Protein AF-A0A3M2GU20-F1 (afdb_monomer_lite)

Sequence (140 aa):
MQHLVTHDRDGSTVYERFDDLDAAVAHIERLRNVDGVTDVSLYRLEPVPFEVRPWYRVEIAGSSSQAPTGAPVASAQVVPPPPPPPPSSDLFAPVTDAVEAPPLVSGERAAEPAGAMVPGVDAGAGETPGGGPRRGLFGR

Radius of gyration: 39.18 Å; chains: 1; bounding box: 88×60×104 Å

Foldseek 3Di:
DKKWKWFDDPNDIDIDMDPDPVVVVVVVCCCCVPVVTDDMDMDDDDDDDDDDDDDDDDDDPPDDDPDPPDDDDDDDDDDDDDDDDDDDPDDDDDDPPPPPDDDDPDDDDDDDDDDDDDDDDDDDDDDDDDDDDDDDDDDD

Secondary structure (DSSP, 8-state):
-EEEEEEEETTEEEEEEESSHHHHHHHHHHHHHTS----EEEEEE---------------TT------PPPP------PPPPPPPPPP------------PPP-------------------------------------

Structure (mmCIF, N/CA/C/O backbone):
data_AF-A0A3M2GU20-F1
#
_entry.id   AF-A0A3M2GU20-F1
#
loop_
_atom_site.group_PDB
_atom_site.id
_atom_site.type_symbol
_atom_site.label_atom_id
_atom_site.label_alt_id
_atom_site.label_comp_id
_atom_site.label_asym_id
_atom_site.label_entity_id
_atom_site.label_seq_id
_atom_site.pdbx_PDB_ins_code
_atom_site.Cartn_x
_atom_site.Cartn_y
_atom_site.Cartn_z
_atom_site.occupancy
_atom_site.B_iso_or_equiv
_atom_site.auth_seq_id
_atom_site.auth_comp_id
_atom_site.auth_asym_id
_atom_site.auth_atom_id
_atom_site.pdbx_PDB_model_num
ATOM 1 N N . MET A 1 1 ? -9.717 -7.910 -7.831 1.00 83.12 1 MET A N 1
ATOM 2 C CA . MET A 1 1 ? -8.649 -8.235 -6.855 1.00 83.12 1 MET A CA 1
ATOM 3 C C . MET A 1 1 ? -7.721 -7.040 -6.854 1.00 83.12 1 MET A C 1
ATOM 5 O O . MET A 1 1 ? -7.399 -6.616 -7.945 1.00 83.12 1 MET A O 1
ATOM 9 N N . GLN A 1 2 ? -7.349 -6.4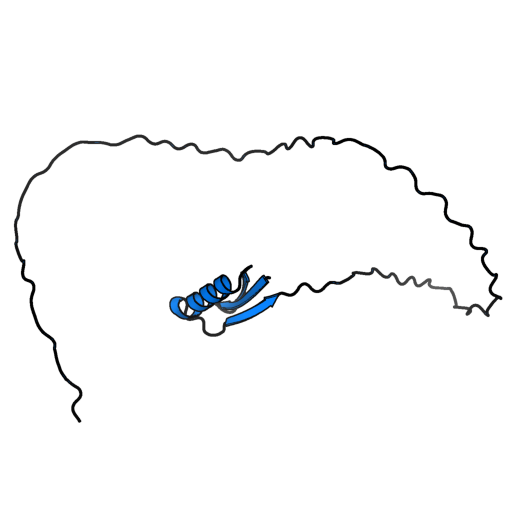54 -5.714 1.00 95.25 2 GLN A N 1
ATOM 10 C CA . GLN A 1 2 ? -6.544 -5.222 -5.728 1.00 95.25 2 GLN A CA 1
ATOM 11 C C . GLN A 1 2 ? -5.055 -5.497 -5.521 1.00 95.25 2 GLN A C 1
ATOM 13 O O . GLN A 1 2 ? -4.663 -6.437 -4.826 1.00 95.25 2 GLN A O 1
ATOM 18 N N . HIS A 1 3 ? -4.233 -4.632 -6.099 1.00 97.44 3 HIS A N 1
ATOM 19 C CA . HIS A 1 3 ? -2.785 -4.637 -5.999 1.00 97.44 3 HIS A CA 1
ATOM 20 C C . HIS A 1 3 ? -2.283 -3.278 -5.512 1.00 97.44 3 HIS A C 1
ATOM 22 O O . HIS A 1 3 ? -2.898 -2.247 -5.773 1.00 97.44 3 HIS A O 1
ATOM 28 N N . LEU A 1 4 ? -1.171 -3.284 -4.784 1.00 97.69 4 LEU A N 1
ATOM 29 C CA . LEU A 1 4 ? -0.502 -2.092 -4.278 1.00 97.69 4 LEU A CA 1
ATOM 30 C C . LEU A 1 4 ? 0.944 -2.104 -4.760 1.00 97.69 4 LEU A C 1
ATOM 32 O O . LEU A 1 4 ? 1.687 -3.031 -4.444 1.00 97.69 4 LEU A O 1
ATOM 36 N N . VAL A 1 5 ? 1.337 -1.073 -5.493 1.00 97.81 5 VAL A N 1
ATOM 37 C CA . VAL A 1 5 ? 2.726 -0.811 -5.861 1.00 97.81 5 VAL A CA 1
ATOM 38 C C . VAL A 1 5 ? 3.283 0.213 -4.883 1.00 97.81 5 VAL A C 1
ATOM 40 O O . VAL A 1 5 ? 2.657 1.248 -4.643 1.00 97.81 5 VAL A O 1
ATOM 43 N N . THR A 1 6 ? 4.456 -0.065 -4.323 1.00 97.50 6 THR A N 1
ATOM 44 C CA . THR A 1 6 ? 5.195 0.891 -3.495 1.00 97.50 6 THR A CA 1
ATOM 45 C C . THR A 1 6 ? 6.565 1.148 -4.089 1.00 97.50 6 THR A C 1
ATOM 47 O O . THR A 1 6 ? 7.254 0.200 -4.471 1.00 97.50 6 THR A O 1
ATOM 50 N N . HIS A 1 7 ? 6.972 2.408 -4.140 1.00 96.31 7 HIS A N 1
ATOM 51 C CA . HIS A 1 7 ? 8.306 2.794 -4.586 1.00 96.31 7 HIS A CA 1
ATOM 52 C C . HIS A 1 7 ? 8.775 4.047 -3.855 1.00 96.31 7 HIS A C 1
ATOM 54 O O . HIS A 1 7 ? 7.956 4.878 -3.462 1.00 96.31 7 HIS A O 1
ATOM 60 N N . ASP A 1 8 ? 10.084 4.192 -3.682 1.00 94.75 8 ASP A N 1
ATOM 61 C CA . ASP A 1 8 ? 10.649 5.398 -3.090 1.00 94.75 8 ASP A CA 1
ATOM 62 C C . ASP A 1 8 ? 10.878 6.471 -4.152 1.00 94.75 8 ASP A C 1
ATOM 64 O O . ASP A 1 8 ? 11.397 6.215 -5.241 1.00 94.75 8 ASP A O 1
ATOM 68 N N . ARG A 1 9 ? 10.494 7.699 -3.816 1.00 90.81 9 ARG A N 1
ATOM 69 C CA . ARG A 1 9 ? 10.685 8.887 -4.637 1.00 90.81 9 ARG A CA 1
ATOM 70 C C . ARG A 1 9 ? 11.076 10.053 -3.744 1.00 90.81 9 ARG A C 1
ATOM 72 O O . ARG A 1 9 ? 10.326 10.433 -2.850 1.00 90.81 9 ARG A O 1
ATOM 79 N N . ASP A 1 10 ? 12.261 10.610 -3.980 1.00 88.38 10 ASP A N 1
ATOM 80 C CA . ASP A 1 10 ? 12.763 11.802 -3.282 1.00 88.38 10 ASP A CA 1
ATOM 81 C C . ASP A 1 10 ? 12.718 11.692 -1.740 1.00 88.38 10 ASP A C 1
ATOM 83 O O . ASP A 1 10 ? 12.463 12.661 -1.029 1.00 88.38 10 ASP A O 1
ATOM 87 N N . GLY A 1 11 ? 12.956 10.484 -1.211 1.00 89.38 11 GLY A N 1
ATOM 88 C CA . GLY A 1 11 ? 12.937 10.197 0.229 1.00 89.38 11 GLY A CA 1
ATOM 89 C C . GLY A 1 11 ? 11.547 9.936 0.823 1.00 89.38 11 GLY A C 1
ATOM 90 O O . GLY A 1 11 ? 11.435 9.783 2.038 1.00 89.38 11 GLY A O 1
ATOM 91 N N . SER A 1 12 ? 10.503 9.866 -0.008 1.00 91.88 12 SER A N 1
ATOM 92 C CA . SER A 1 12 ? 9.145 9.494 0.389 1.00 91.88 12 SER A CA 1
ATOM 93 C C . SER A 1 12 ? 8.684 8.231 -0.332 1.00 91.88 12 SER A C 1
ATOM 95 O O . SER A 1 12 ? 8.867 8.094 -1.541 1.00 91.88 12 SER A O 1
ATOM 97 N N . THR A 1 13 ? 8.028 7.328 0.393 1.00 95.38 13 THR A N 1
ATOM 98 C CA . THR A 1 13 ? 7.417 6.141 -0.209 1.00 95.38 13 THR A CA 1
ATOM 99 C C . THR A 1 13 ? 6.068 6.510 -0.821 1.00 95.38 13 THR A C 1
ATOM 101 O O . THR A 1 13 ? 5.159 6.991 -0.139 1.00 95.38 13 THR A O 1
ATOM 104 N N . VAL A 1 14 ? 5.933 6.272 -2.121 1.00 96.12 14 VAL A N 1
ATOM 105 C CA . VAL A 1 14 ? 4.700 6.453 -2.885 1.00 96.12 14 VAL A CA 1
ATOM 106 C C . VAL A 1 14 ? 3.930 5.138 -2.905 1.00 96.12 14 VAL A C 1
ATOM 108 O O . VAL A 1 14 ? 4.507 4.071 -3.109 1.00 96.12 14 VAL A O 1
ATOM 111 N N . TYR A 1 15 ? 2.617 5.228 -2.700 1.00 97.25 15 TYR A N 1
ATOM 112 C CA . TYR A 1 15 ? 1.698 4.095 -2.649 1.00 97.25 15 TYR A CA 1
ATOM 113 C C . TYR A 1 15 ? 0.647 4.255 -3.743 1.00 97.25 15 TYR A C 1
ATOM 115 O O . TYR A 1 15 ? -0.184 5.160 -3.669 1.00 97.25 15 TYR A O 1
ATOM 123 N N . GLU A 1 16 ? 0.642 3.362 -4.728 1.00 96.88 16 GLU A N 1
ATOM 124 C CA . GLU A 1 16 ? -0.342 3.377 -5.812 1.00 96.88 16 GLU A CA 1
ATOM 125 C C . GLU A 1 16 ? -1.132 2.072 -5.857 1.00 96.88 16 GLU A C 1
ATOM 127 O O . GLU A 1 16 ? -0.566 0.979 -5.795 1.00 96.88 16 GLU A O 1
ATOM 132 N N . ARG A 1 17 ? -2.461 2.182 -5.941 1.00 97.38 17 ARG A N 1
ATOM 133 C CA . ARG A 1 17 ? -3.371 1.033 -5.988 1.00 97.38 17 ARG A CA 1
ATOM 134 C C . ARG A 1 17 ? -3.869 0.790 -7.404 1.00 97.38 17 ARG A C 1
ATOM 136 O O . ARG A 1 17 ? -4.189 1.734 -8.117 1.00 97.38 17 ARG A O 1
ATOM 143 N N . PHE A 1 18 ? -4.005 -0.484 -7.748 1.00 97.81 18 PHE A N 1
ATOM 144 C CA . PHE A 1 18 ? -4.494 -0.956 -9.038 1.00 97.81 18 PHE A CA 1
ATOM 145 C C . PHE A 1 18 ? -5.545 -2.049 -8.829 1.00 97.81 18 PHE A C 1
ATOM 147 O O . PHE A 1 18 ? -5.412 -2.878 -7.928 1.00 97.81 18 PHE A O 1
ATOM 154 N N . ASP A 1 19 ? -6.579 -2.069 -9.668 1.00 95.75 19 ASP A N 1
ATOM 155 C CA . ASP A 1 19 ? -7.626 -3.103 -9.643 1.00 95.75 19 ASP A CA 1
ATOM 156 C C . ASP A 1 19 ? -7.276 -4.347 -10.476 1.00 95.75 19 ASP A C 1
ATOM 158 O O . ASP A 1 19 ? -7.970 -5.363 -10.390 1.00 95.75 19 ASP A O 1
ATOM 162 N N . ASP A 1 20 ? -6.209 -4.266 -11.274 1.00 96.12 20 ASP A N 1
ATOM 163 C CA . ASP A 1 20 ? -5.746 -5.315 -12.177 1.00 96.12 20 ASP A CA 1
ATOM 164 C C . ASP A 1 20 ? -4.221 -5.488 -12.093 1.00 96.12 20 ASP A C 1
ATOM 166 O O . ASP A 1 20 ? -3.481 -4.528 -11.846 1.00 96.12 20 ASP A O 1
ATOM 170 N N . LEU A 1 21 ? -3.752 -6.727 -12.258 1.00 96.75 21 LEU A N 1
ATOM 171 C CA . LEU A 1 21 ? -2.332 -7.063 -12.161 1.00 96.75 21 LEU A CA 1
ATOM 172 C C . LEU A 1 21 ? -1.535 -6.523 -13.351 1.00 96.75 21 LEU A C 1
ATOM 174 O O . LEU A 1 21 ? -0.420 -6.045 -13.160 1.00 96.75 21 LEU A O 1
ATOM 178 N N . ASP A 1 22 ? -2.095 -6.586 -14.556 1.00 97.44 22 ASP A N 1
ATOM 179 C CA . ASP A 1 22 ? -1.433 -6.170 -15.792 1.00 97.44 22 ASP A CA 1
ATOM 180 C C . ASP A 1 22 ? -1.161 -4.661 -15.762 1.00 97.44 22 ASP A C 1
ATOM 182 O O . ASP A 1 22 ? -0.042 -4.207 -16.001 1.00 97.44 22 ASP A O 1
ATOM 186 N N . ALA A 1 23 ? -2.149 -3.887 -15.297 1.00 97.06 23 ALA A N 1
ATOM 187 C CA . ALA A 1 23 ? -2.004 -2.451 -15.071 1.00 97.06 23 ALA A CA 1
ATOM 188 C C . ALA A 1 23 ? -0.896 -2.118 -14.052 1.00 97.06 23 ALA A C 1
ATOM 190 O O . ALA A 1 23 ? -0.118 -1.184 -14.266 1.00 97.06 23 ALA A O 1
ATOM 191 N N . ALA A 1 24 ? -0.792 -2.887 -12.961 1.00 97.56 24 ALA A N 1
A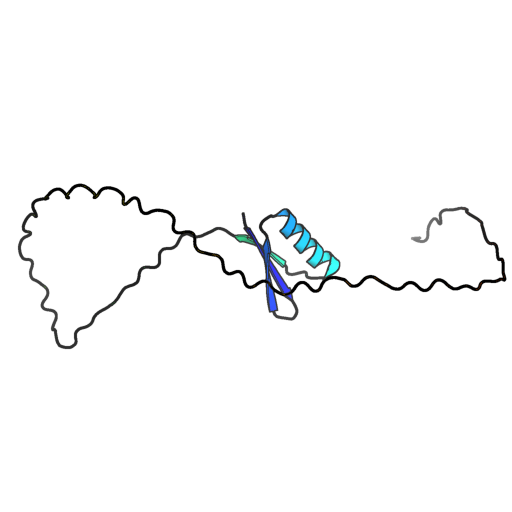TOM 192 C CA . ALA A 1 24 ? 0.266 -2.709 -11.969 1.00 97.56 24 ALA A CA 1
ATOM 193 C C . ALA A 1 24 ? 1.653 -3.039 -12.546 1.00 97.56 24 ALA A C 1
ATOM 195 O O . ALA A 1 24 ? 2.613 -2.310 -12.301 1.00 97.56 24 ALA A O 1
ATOM 196 N N . VAL A 1 25 ? 1.770 -4.106 -13.342 1.00 97.62 25 VAL A N 1
ATOM 197 C CA . VAL A 1 25 ? 3.033 -4.498 -13.987 1.00 97.62 25 VAL A CA 1
ATOM 198 C C . VAL A 1 25 ? 3.469 -3.452 -15.011 1.00 97.62 25 VAL A C 1
ATOM 200 O O . VAL A 1 25 ? 4.607 -2.992 -14.942 1.00 97.62 25 VAL A O 1
ATOM 203 N N . ALA A 1 26 ? 2.565 -2.989 -15.878 1.00 97.56 26 ALA A N 1
ATOM 204 C CA . ALA A 1 26 ? 2.851 -1.921 -16.836 1.00 97.56 26 ALA A CA 1
ATOM 205 C C . ALA A 1 26 ? 3.326 -0.631 -16.139 1.00 97.56 26 ALA A C 1
ATOM 207 O O . ALA A 1 26 ? 4.217 0.069 -16.628 1.00 97.56 26 ALA A O 1
ATOM 208 N N . HIS A 1 27 ? 2.770 -0.325 -14.963 1.00 97.38 27 HIS A N 1
ATOM 209 C CA . HIS A 1 27 ? 3.232 0.791 -14.144 1.00 97.38 27 HIS A CA 1
ATOM 210 C C . HIS A 1 27 ? 4.665 0.578 -13.624 1.00 97.38 27 HIS A C 1
ATOM 212 O O . HIS A 1 27 ? 5.498 1.476 -13.751 1.00 97.38 27 HIS A O 1
ATOM 218 N N . ILE A 1 28 ? 4.982 -0.603 -13.084 1.00 97.00 28 ILE A N 1
ATOM 219 C CA . ILE A 1 28 ? 6.331 -0.941 -12.592 1.00 97.00 28 ILE A CA 1
ATOM 220 C C . ILE A 1 28 ? 7.361 -0.890 -13.725 1.00 97.00 28 ILE A C 1
ATOM 222 O O . ILE A 1 28 ? 8.473 -0.396 -13.536 1.00 97.00 28 ILE A O 1
ATOM 226 N N . GLU A 1 29 ? 6.999 -1.377 -14.909 1.00 96.94 29 GLU A N 1
ATOM 227 C CA . GLU A 1 29 ? 7.855 -1.304 -16.090 1.00 96.94 29 GLU A CA 1
ATOM 228 C C . GLU A 1 29 ? 8.152 0.141 -16.473 1.00 96.94 29 GLU A C 1
ATOM 230 O O . GLU A 1 29 ? 9.308 0.479 -16.725 1.00 96.94 29 GLU A O 1
ATOM 235 N N . ARG A 1 30 ? 7.144 1.020 -16.457 1.00 97.38 30 ARG A N 1
ATOM 236 C CA . ARG A 1 30 ? 7.357 2.451 -16.693 1.00 97.38 30 ARG A CA 1
ATOM 237 C C . ARG A 1 30 ? 8.293 3.057 -15.647 1.00 97.38 30 ARG A C 1
ATOM 239 O O . ARG A 1 30 ? 9.246 3.725 -16.034 1.00 97.38 30 ARG A O 1
ATOM 246 N N . LEU A 1 31 ? 8.076 2.773 -14.361 1.00 96.38 31 LEU A N 1
ATOM 247 C CA . LEU A 1 31 ? 8.936 3.265 -13.278 1.00 96.38 31 LEU A CA 1
ATOM 248 C C . LEU A 1 31 ? 10.401 2.849 -13.472 1.00 96.38 31 LEU A C 1
ATOM 250 O O . LEU A 1 31 ? 11.312 3.650 -13.274 1.00 96.38 31 LEU A O 1
ATOM 254 N N . ARG A 1 32 ? 10.640 1.605 -13.898 1.00 94.50 32 ARG A N 1
ATOM 255 C CA . ARG A 1 32 ? 11.996 1.089 -14.129 1.00 94.50 32 ARG A CA 1
ATOM 256 C C . ARG A 1 32 ? 12.636 1.645 -15.393 1.00 94.50 32 ARG A C 1
ATOM 258 O O . ARG A 1 32 ? 13.813 1.993 -15.377 1.00 94.50 32 ARG A O 1
ATOM 265 N N . ASN A 1 33 ? 11.876 1.712 -16.481 1.00 96.62 33 ASN A N 1
ATOM 266 C CA . ASN A 1 33 ? 12.411 2.030 -17.803 1.00 96.62 33 ASN A CA 1
ATOM 267 C C . ASN A 1 33 ? 12.500 3.536 -18.067 1.00 96.62 33 ASN A C 1
ATOM 269 O O . ASN A 1 33 ? 13.385 3.971 -18.800 1.00 96.62 33 ASN A O 1
ATOM 273 N N . VAL A 1 34 ? 11.574 4.318 -17.512 1.00 96.25 34 VAL A N 1
ATOM 274 C CA . VAL A 1 34 ? 11.459 5.762 -17.753 1.00 96.25 34 VAL A CA 1
ATOM 275 C C . VAL A 1 34 ? 11.988 6.547 -16.561 1.00 96.25 34 VAL A C 1
ATOM 277 O O . VAL A 1 34 ? 12.835 7.418 -16.734 1.00 96.25 34 VAL A O 1
ATOM 280 N N . ASP A 1 35 ? 11.528 6.208 -15.356 1.00 93.00 35 ASP A N 1
ATOM 281 C CA . ASP A 1 35 ? 11.821 6.991 -14.151 1.00 93.00 35 ASP A CA 1
ATOM 282 C C . ASP A 1 35 ? 13.100 6.523 -13.425 1.00 93.00 35 ASP A C 1
ATOM 284 O O . ASP A 1 35 ? 13.565 7.175 -12.492 1.00 93.00 35 ASP A O 1
ATOM 288 N N . GLY A 1 36 ? 13.700 5.405 -13.856 1.00 93.88 36 GLY A N 1
ATOM 289 C CA . GLY A 1 36 ? 14.939 4.858 -13.290 1.00 93.88 36 GLY A CA 1
ATOM 290 C C . GLY A 1 36 ? 14.797 4.318 -11.862 1.00 93.88 36 GLY A C 1
ATOM 291 O O . GLY A 1 36 ? 15.794 4.119 -11.165 1.00 93.88 36 GLY A O 1
ATOM 292 N N . VAL A 1 37 ? 13.568 4.073 -11.406 1.00 94.44 37 VAL A N 1
ATOM 293 C CA . VAL A 1 37 ? 13.292 3.616 -10.043 1.00 94.44 37 VAL A CA 1
ATOM 294 C C . VAL A 1 37 ? 13.577 2.122 -9.939 1.00 94.44 37 VAL A C 1
ATOM 296 O O . VAL A 1 37 ? 12.973 1.305 -10.633 1.00 94.44 37 VAL A O 1
ATOM 299 N N . THR A 1 38 ? 14.517 1.752 -9.069 1.00 89.25 38 THR A N 1
ATOM 300 C CA . THR A 1 38 ? 14.987 0.358 -8.955 1.00 89.25 38 THR A CA 1
ATOM 301 C C . THR A 1 38 ? 14.286 -0.400 -7.824 1.00 89.25 38 THR A C 1
ATOM 303 O O . THR A 1 38 ? 13.934 -1.573 -7.993 1.00 89.25 38 THR A O 1
ATOM 306 N N . ASP A 1 39 ? 14.029 0.286 -6.707 1.00 91.94 39 ASP A N 1
ATOM 307 C CA . ASP A 1 39 ? 13.359 -0.259 -5.525 1.00 91.94 39 ASP A CA 1
ATOM 308 C C . ASP A 1 39 ? 11.840 -0.090 -5.651 1.00 91.94 39 ASP A C 1
ATOM 310 O O . ASP A 1 39 ? 11.265 0.963 -5.370 1.00 91.94 39 ASP A O 1
ATOM 314 N N . VAL A 1 40 ? 11.195 -1.137 -6.167 1.00 96.25 40 VAL A N 1
ATOM 315 C CA . VAL A 1 40 ? 9.746 -1.196 -6.373 1.00 96.25 40 VAL A CA 1
ATOM 316 C C . VAL A 1 40 ? 9.232 -2.520 -5.827 1.00 96.25 40 VAL A C 1
ATOM 318 O O . VAL A 1 40 ? 9.754 -3.581 -6.175 1.00 96.25 40 VAL A O 1
ATOM 321 N N . SER A 1 41 ? 8.195 -2.466 -4.996 1.00 96.50 41 SER A N 1
ATOM 322 C CA . SER A 1 41 ? 7.528 -3.642 -4.431 1.00 96.50 41 SER A CA 1
ATOM 323 C C . SER A 1 41 ? 6.072 -3.708 -4.881 1.00 96.50 41 SER A C 1
ATOM 325 O O . SER A 1 41 ? 5.393 -2.687 -4.970 1.00 96.50 41 SER A O 1
ATOM 327 N N . LEU A 1 42 ? 5.588 -4.921 -5.150 1.00 96.81 42 LEU A N 1
ATOM 328 C CA . LEU A 1 42 ? 4.2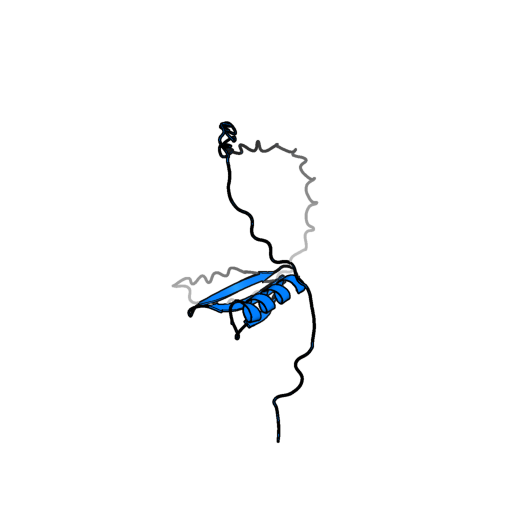10 -5.200 -5.550 1.00 96.81 42 LEU A CA 1
ATOM 329 C C . LEU A 1 42 ? 3.556 -6.130 -4.531 1.00 96.81 42 LEU A C 1
ATOM 331 O O . LEU A 1 42 ? 4.044 -7.230 -4.276 1.00 96.81 42 LEU A O 1
ATOM 335 N N . TYR A 1 43 ? 2.418 -5.707 -3.996 1.00 97.75 43 TYR A N 1
ATOM 336 C CA . TYR A 1 43 ? 1.633 -6.457 -3.027 1.00 97.75 43 TYR A CA 1
ATOM 337 C C . TYR A 1 43 ? 0.249 -6.776 -3.583 1.00 97.75 43 TYR A C 1
ATOM 339 O O . TYR A 1 43 ? -0.364 -5.980 -4.295 1.00 97.75 43 TYR A O 1
ATOM 347 N N . ARG A 1 44 ? -0.282 -7.942 -3.214 1.00 96.25 44 ARG A N 1
ATOM 348 C CA . ARG A 1 44 ? -1.697 -8.276 -3.395 1.00 96.25 44 ARG A CA 1
ATOM 349 C C . ARG A 1 44 ? -2.461 -7.837 -2.150 1.00 96.25 44 ARG A C 1
ATOM 351 O O . ARG A 1 44 ? -2.091 -8.226 -1.047 1.00 96.25 44 ARG A O 1
ATOM 358 N N . LEU A 1 45 ? -3.520 -7.056 -2.328 1.00 96.12 45 LEU A N 1
ATOM 359 C CA . LEU A 1 45 ? -4.388 -6.625 -1.240 1.00 96.12 45 LEU A CA 1
ATOM 360 C C . LEU A 1 45 ? -5.506 -7.644 -1.033 1.00 96.12 45 LEU A C 1
ATOM 362 O O . LEU A 1 45 ? -6.274 -7.947 -1.948 1.00 96.12 45 LEU A O 1
ATOM 366 N N . GLU A 1 46 ? -5.590 -8.156 0.190 1.00 95.06 46 GLU A N 1
ATOM 367 C CA . GLU A 1 46 ? -6.628 -9.082 0.621 1.00 95.06 46 GLU A CA 1
ATOM 368 C C . GLU A 1 46 ? -7.440 -8.433 1.748 1.00 95.06 46 GLU A C 1
ATOM 370 O O . GLU A 1 46 ? -6.852 -7.945 2.718 1.00 95.06 46 GLU A O 1
ATOM 375 N N . PRO A 1 47 ? -8.777 -8.362 1.626 1.00 91.50 47 PRO A N 1
ATOM 376 C CA . PRO A 1 47 ? -9.605 -7.790 2.672 1.00 91.50 47 PRO A CA 1
ATOM 377 C C . PRO A 1 47 ? -9.578 -8.699 3.899 1.00 91.50 47 PRO A C 1
ATOM 379 O O . PRO A 1 47 ? -9.950 -9.868 3.833 1.00 91.50 47 PRO A O 1
ATOM 382 N N . VAL A 1 48 ? -9.171 -8.140 5.035 1.00 95.12 48 VAL A N 1
ATOM 383 C CA . VAL A 1 48 ? -9.203 -8.839 6.320 1.00 95.12 48 VAL A CA 1
ATOM 384 C C . VAL A 1 48 ? -10.476 -8.420 7.055 1.00 95.12 48 VAL A C 1
ATOM 386 O O . VAL A 1 48 ? -10.597 -7.244 7.410 1.00 95.12 48 VAL A O 1
ATOM 389 N N . PRO A 1 49 ? -11.444 -9.326 7.282 1.00 93.88 49 PRO A N 1
ATOM 390 C CA . PRO A 1 49 ? -12.614 -9.001 8.084 1.00 93.88 49 PRO A CA 1
ATOM 391 C C . PRO A 1 49 ? -12.187 -8.804 9.542 1.00 93.88 49 PRO A C 1
ATOM 393 O O . PRO A 1 49 ? -11.500 -9.648 10.117 1.00 93.88 49 PRO A O 1
ATOM 396 N N . PHE A 1 50 ? -12.605 -7.700 10.155 1.00 95.31 50 PHE A N 1
ATOM 397 C CA . PHE A 1 50 ? -12.383 -7.441 11.575 1.00 95.31 50 PHE A CA 1
ATOM 398 C C . PHE A 1 50 ? -13.646 -6.872 12.219 1.00 95.31 50 PHE A C 1
ATOM 400 O O . PHE A 1 50 ? -14.459 -6.221 11.564 1.00 95.31 50 PHE A O 1
ATOM 407 N N . GLU A 1 51 ? -13.805 -7.127 13.515 1.00 96.31 51 GLU A N 1
ATOM 408 C CA . GLU A 1 51 ? -14.905 -6.609 14.323 1.00 96.31 51 GLU A CA 1
ATOM 409 C C . GLU A 1 51 ? -14.330 -5.689 15.402 1.00 96.31 51 GLU A C 1
ATOM 411 O O . GLU A 1 51 ? -13.403 -6.064 16.122 1.00 96.31 51 GLU A O 1
ATOM 416 N N . VAL A 1 52 ? -14.879 -4.482 15.529 1.00 95.56 52 VAL A N 1
ATOM 417 C CA . VAL A 1 52 ? -14.498 -3.544 16.591 1.00 95.56 52 VAL A CA 1
ATOM 418 C C . VAL A 1 52 ? -15.509 -3.661 17.724 1.00 95.56 52 VAL A C 1
ATOM 420 O O . VAL A 1 52 ? -16.662 -3.265 17.570 1.00 95.56 52 VAL A O 1
ATOM 423 N N . ARG A 1 53 ? -15.076 -4.187 18.876 1.00 95.75 53 ARG A N 1
ATOM 424 C CA . ARG A 1 53 ? -15.910 -4.294 20.082 1.00 95.75 53 ARG A CA 1
ATOM 425 C C . ARG A 1 53 ? -15.507 -3.232 21.107 1.00 95.75 53 ARG A C 1
ATOM 427 O O . ARG A 1 53 ? -14.406 -3.326 21.653 1.00 95.75 53 ARG A O 1
ATOM 434 N N . PRO A 1 54 ? -16.359 -2.233 21.396 1.00 95.88 54 PRO A N 1
ATOM 435 C CA . PRO A 1 54 ? -16.096 -1.316 22.495 1.00 95.88 54 PRO A CA 1
ATOM 436 C C . PRO A 1 54 ? -16.203 -2.069 23.826 1.00 95.88 54 PRO A C 1
ATOM 438 O O . PRO A 1 54 ? -17.112 -2.876 24.022 1.00 95.88 54 PRO A O 1
ATOM 441 N N . TRP A 1 55 ? -15.289 -1.797 24.756 1.00 95.25 55 TRP A N 1
ATOM 442 C CA . TRP A 1 55 ? -15.368 -2.304 26.124 1.00 95.25 55 TRP A CA 1
ATOM 443 C C . TRP A 1 55 ? -15.154 -1.154 27.106 1.00 95.25 55 TRP A C 1
ATOM 445 O O . TRP A 1 55 ? -14.315 -0.281 26.889 1.00 95.25 55 TRP A O 1
ATOM 455 N N . TYR A 1 56 ? -15.931 -1.159 28.187 1.00 92.56 56 TYR A N 1
ATOM 456 C CA . TYR A 1 56 ? -15.847 -0.167 29.250 1.00 92.56 56 TYR A CA 1
ATOM 457 C C . TYR A 1 56 ? -15.535 -0.876 30.561 1.00 92.56 56 TYR A C 1
ATOM 459 O O . TYR A 1 56 ? -16.248 -1.795 30.966 1.00 92.56 56 TYR A O 1
ATOM 467 N N . ARG A 1 57 ? -14.475 -0.435 31.237 1.00 89.81 57 ARG A N 1
ATOM 468 C CA . ARG A 1 57 ? -14.176 -0.832 32.613 1.00 89.81 57 ARG A CA 1
ATOM 469 C C . ARG A 1 57 ? -14.709 0.237 33.546 1.00 89.81 57 ARG A C 1
ATOM 471 O O . ARG A 1 57 ? -14.222 1.363 33.524 1.00 89.81 57 ARG A O 1
ATOM 478 N N . VAL A 1 58 ? -15.693 -0.123 34.359 1.00 91.88 58 VAL A N 1
ATOM 479 C CA . VAL A 1 58 ? -16.205 0.754 35.411 1.00 91.88 58 VAL A CA 1
ATOM 480 C C . VAL A 1 58 ? -15.580 0.318 36.726 1.00 91.88 58 VAL A C 1
ATOM 482 O O . VAL A 1 58 ? -15.785 -0.810 37.170 1.00 91.88 58 VAL A O 1
ATOM 485 N N . GLU A 1 59 ? -14.810 1.209 37.340 1.00 88.19 59 GLU A N 1
ATOM 486 C CA . GLU A 1 59 ? -14.311 1.036 38.701 1.00 88.19 59 GLU A CA 1
ATOM 487 C C . GLU A 1 59 ? -15.079 1.974 39.627 1.00 88.19 59 GLU A C 1
ATOM 489 O O . GLU A 1 59 ? -15.139 3.180 39.395 1.00 88.19 59 GLU A O 1
ATOM 494 N N . ILE A 1 60 ? -15.685 1.418 40.676 1.00 87.94 60 ILE A N 1
ATOM 495 C CA . ILE A 1 60 ? -16.399 2.194 41.689 1.00 87.94 60 ILE A CA 1
ATOM 496 C C . ILE A 1 60 ? -15.500 2.272 42.920 1.00 87.94 60 ILE A C 1
ATOM 498 O O . ILE A 1 60 ? -15.377 1.304 43.679 1.00 87.94 60 ILE A O 1
ATOM 502 N N . ALA A 1 61 ? -14.860 3.425 43.117 1.00 76.25 61 ALA A N 1
ATOM 503 C CA . ALA A 1 61 ? -14.078 3.695 44.317 1.00 76.25 61 ALA A CA 1
ATOM 504 C C . ALA A 1 61 ? -14.973 3.579 45.566 1.00 76.25 61 ALA A C 1
ATOM 506 O O . ALA A 1 61 ? -15.985 4.267 45.676 1.00 76.25 61 ALA A O 1
ATOM 507 N N . GLY A 1 62 ? -14.600 2.695 46.499 1.00 69.62 62 GLY A N 1
ATOM 508 C CA . GLY A 1 62 ? -15.292 2.512 47.783 1.00 69.62 62 GLY A CA 1
ATOM 509 C C . GLY A 1 62 ? -16.139 1.242 47.924 1.00 69.62 62 GLY A C 1
ATOM 510 O O . GLY A 1 62 ? -16.681 1.011 49.000 1.00 69.62 62 GLY A O 1
ATOM 511 N N . SER A 1 63 ? -16.219 0.385 46.900 1.00 59.09 63 SER A N 1
ATOM 512 C CA . SER A 1 63 ? -16.794 -0.959 47.049 1.00 59.09 63 SER A CA 1
ATOM 513 C C . SER A 1 63 ? -15.676 -1.985 47.243 1.00 59.09 63 SER A C 1
ATOM 515 O O . SER A 1 63 ? -15.008 -2.400 46.298 1.00 59.09 63 SER A O 1
ATOM 517 N N . SER A 1 64 ? -15.425 -2.388 48.490 1.00 60.25 64 SER A N 1
ATOM 518 C CA . SER A 1 64 ? -14.697 -3.628 48.747 1.00 60.25 64 SER A CA 1
ATOM 519 C C . SER A 1 64 ? -15.471 -4.757 48.069 1.00 60.25 64 SER A C 1
ATOM 521 O O . SER A 1 64 ? -16.636 -5.002 48.377 1.00 60.25 64 SER A O 1
ATOM 523 N N . SER A 1 65 ? -14.843 -5.415 47.096 1.00 58.59 65 SER A N 1
ATOM 524 C CA . SER A 1 65 ? -15.421 -6.574 46.426 1.00 58.59 65 SER A CA 1
ATOM 525 C C . SER A 1 65 ? -15.588 -7.694 47.454 1.00 58.59 65 SER A C 1
ATOM 527 O O . SER A 1 65 ? -14.648 -8.424 47.760 1.00 58.59 65 SER A O 1
ATOM 529 N N . GLN A 1 66 ? -16.780 -7.814 48.036 1.00 60.00 66 GLN A N 1
ATOM 530 C CA . GLN A 1 66 ? -17.197 -9.072 48.628 1.00 60.00 66 GLN A CA 1
ATOM 531 C C . GLN A 1 66 ? -17.580 -9.971 47.456 1.00 60.00 66 GLN A C 1
ATOM 533 O O . GLN A 1 66 ? -18.571 -9.722 46.768 1.00 60.00 66 GLN A O 1
ATOM 538 N N . ALA A 1 67 ? -16.746 -10.977 47.192 1.00 61.78 67 ALA A N 1
ATOM 539 C CA . ALA A 1 67 ? -17.054 -12.010 46.218 1.00 61.78 67 ALA A CA 1
ATOM 540 C C . ALA A 1 67 ? -18.454 -12.578 46.522 1.00 61.78 67 ALA A C 1
ATOM 542 O O . ALA A 1 67 ? -18.722 -12.911 47.682 1.00 61.78 67 ALA A O 1
ATOM 543 N N . PRO A 1 68 ? -19.362 -12.684 45.536 1.00 59.00 68 PRO A N 1
ATOM 544 C CA . PRO A 1 68 ? -20.640 -13.329 45.772 1.00 59.00 68 PRO A CA 1
ATOM 545 C C . PRO A 1 68 ? -20.379 -14.815 46.044 1.00 59.00 68 PRO A C 1
ATOM 547 O O . PRO A 1 68 ? -20.055 -15.583 45.140 1.00 59.00 68 PRO A O 1
ATOM 550 N N . THR A 1 69 ? -20.497 -15.223 47.309 1.00 56.41 69 THR A N 1
ATOM 551 C CA . THR A 1 69 ? -20.664 -16.632 47.676 1.00 56.41 69 THR 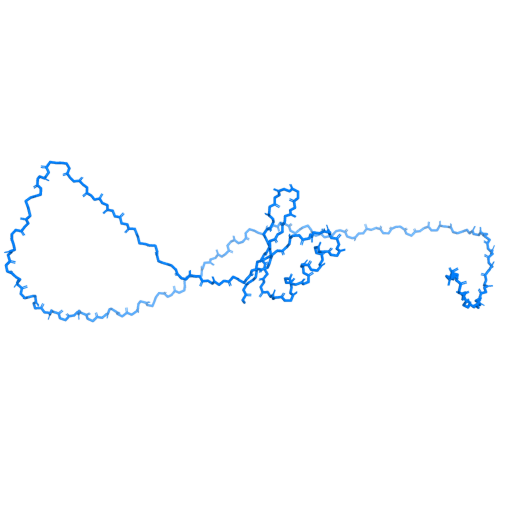A CA 1
ATOM 552 C C . THR A 1 69 ? -21.903 -17.141 46.949 1.00 56.41 69 THR A C 1
ATOM 554 O O . THR A 1 69 ? -22.984 -16.569 47.089 1.00 56.41 69 THR A O 1
ATOM 557 N N . GLY A 1 70 ? -21.718 -18.176 46.128 1.00 57.62 70 GLY A N 1
ATOM 558 C CA . GLY A 1 70 ? -22.724 -18.693 45.208 1.00 57.62 70 GLY A CA 1
ATOM 559 C C . GLY A 1 70 ? -24.080 -18.946 45.867 1.00 57.62 70 GLY A C 1
ATOM 560 O O . GLY A 1 70 ? -24.195 -19.745 46.795 1.00 57.62 70 GLY A O 1
ATOM 561 N N . ALA A 1 71 ? -25.109 -18.283 45.344 1.00 64.75 71 ALA A N 1
ATOM 562 C CA . ALA A 1 71 ? -26.503 -18.643 45.559 1.00 64.75 71 ALA A CA 1
ATOM 563 C C . ALA A 1 71 ? -26.952 -19.612 44.445 1.00 64.75 71 ALA A C 1
ATOM 565 O O . ALA A 1 71 ? -26.465 -19.504 43.314 1.00 64.75 71 ALA A O 1
ATOM 566 N N . PRO A 1 72 ? -27.843 -20.576 44.741 1.00 59.22 72 PRO A N 1
ATOM 567 C CA . PRO A 1 72 ? -28.207 -21.634 43.808 1.00 59.22 72 PRO A CA 1
ATOM 568 C C . PRO A 1 72 ? -28.912 -21.077 42.568 1.00 59.22 72 PRO A C 1
ATOM 570 O O . PRO A 1 72 ? -29.766 -20.195 42.651 1.00 59.22 72 PRO A O 1
ATOM 573 N N . VAL A 1 73 ? -28.548 -21.634 41.413 1.00 57.53 73 VAL A N 1
ATOM 574 C CA . VAL A 1 73 ? -29.158 -21.363 40.110 1.00 57.53 73 VAL A CA 1
ATOM 575 C C . VAL A 1 73 ? -30.657 -21.672 40.143 1.00 57.53 73 VAL A C 1
ATOM 577 O O . VAL A 1 73 ? -31.071 -22.823 40.266 1.00 57.53 73 VAL A O 1
ATOM 580 N N . ALA A 1 74 ? -31.484 -20.635 40.022 1.00 63.72 74 ALA A N 1
ATOM 581 C CA . ALA A 1 74 ? -32.895 -20.794 39.702 1.00 63.72 74 ALA A CA 1
ATOM 582 C C . ALA A 1 74 ? -33.016 -21.069 38.197 1.00 63.72 74 ALA A C 1
ATOM 584 O O . ALA A 1 74 ? -32.636 -20.236 37.374 1.00 63.72 74 ALA A O 1
ATOM 585 N N . SER A 1 75 ? -33.521 -22.248 37.834 1.00 58.66 75 SER A N 1
ATOM 586 C CA . SER A 1 75 ? -33.806 -22.611 36.445 1.00 58.66 75 SER A CA 1
ATOM 587 C C . SER A 1 75 ? -34.828 -21.642 35.847 1.00 58.66 75 SER A C 1
ATOM 589 O O . SER A 1 75 ? -35.992 -21.634 36.246 1.00 58.66 75 SER A O 1
ATOM 591 N N . ALA A 1 76 ? -34.399 -20.829 34.884 1.00 66.00 76 ALA A N 1
ATOM 592 C CA . ALA A 1 76 ? -35.290 -19.968 34.120 1.00 66.00 76 ALA A CA 1
ATOM 593 C C . ALA A 1 76 ? -36.175 -20.827 33.199 1.00 66.00 76 ALA A C 1
ATOM 595 O O . ALA A 1 76 ? -35.672 -21.576 32.361 1.00 66.00 76 ALA A O 1
ATOM 596 N N . GLN A 1 77 ? -37.497 -20.721 33.351 1.00 64.44 77 GLN A N 1
ATOM 597 C CA . GLN A 1 77 ? -38.442 -21.214 32.352 1.00 64.44 77 GLN A CA 1
ATOM 598 C C . GLN A 1 77 ? -38.263 -20.421 31.053 1.00 64.44 77 GLN A C 1
ATOM 600 O O . GLN A 1 77 ? -38.303 -19.191 31.050 1.00 64.44 77 GLN A O 1
ATOM 605 N N . VAL A 1 78 ? -38.091 -21.138 29.943 1.00 64.81 78 VAL A N 1
ATOM 606 C CA . VAL A 1 78 ? -38.073 -20.565 28.596 1.00 64.81 78 VAL A CA 1
ATOM 607 C C . VAL A 1 78 ? -39.503 -20.175 28.225 1.00 64.81 78 VAL A C 1
ATOM 609 O O . VAL A 1 78 ? -40.332 -21.037 27.938 1.00 64.81 78 VAL A O 1
ATOM 612 N N . VAL A 1 79 ? -39.799 -18.876 28.237 1.00 75.06 79 VAL A N 1
ATOM 613 C CA . VAL A 1 79 ? -41.002 -18.325 27.600 1.00 75.06 79 VAL A CA 1
ATOM 614 C C . VAL A 1 79 ? -40.691 -18.147 26.108 1.00 75.06 79 VAL A C 1
ATOM 616 O O . VAL A 1 79 ? -39.674 -17.527 25.787 1.00 75.06 79 VAL A O 1
ATOM 619 N N . PRO A 1 80 ? -41.500 -18.697 25.183 1.00 79.62 80 PRO A N 1
ATOM 620 C CA . PRO A 1 80 ? -41.269 -18.522 23.754 1.00 79.62 80 PRO A CA 1
ATOM 621 C C . PRO A 1 80 ? -41.422 -17.045 23.348 1.00 79.62 80 PRO A C 1
ATOM 623 O O . PRO A 1 80 ? -42.269 -16.341 23.905 1.00 79.62 80 PRO A O 1
ATOM 626 N N . PRO A 1 81 ? -40.620 -16.559 22.382 1.00 81.50 81 PRO A N 1
ATOM 627 C CA . PRO A 1 81 ? -40.698 -15.177 21.929 1.00 81.50 81 PRO A CA 1
ATOM 628 C C . PRO A 1 81 ? -42.026 -14.902 21.199 1.00 81.50 81 PRO A C 1
ATOM 630 O O . PRO A 1 81 ? -42.550 -15.793 20.521 1.00 81.50 81 PRO A O 1
ATOM 633 N N . PRO A 1 82 ? -42.575 -13.677 21.304 1.00 81.62 82 PRO A N 1
ATOM 634 C CA . PRO A 1 82 ? -43.742 -13.276 20.528 1.00 81.62 82 PRO A CA 1
ATOM 635 C C . PRO A 1 82 ? -43.423 -13.257 19.019 1.00 81.62 82 PRO A C 1
ATOM 637 O O . PRO A 1 82 ? -42.266 -13.050 18.638 1.00 81.62 82 PRO A O 1
ATOM 640 N N . PRO A 1 83 ? -44.427 -13.471 18.148 1.00 84.19 83 PRO A N 1
ATOM 641 C CA . PRO A 1 83 ? -44.231 -13.452 16.701 1.00 84.19 83 PRO A CA 1
ATOM 642 C C . PRO A 1 83 ? -43.758 -12.070 16.211 1.00 84.19 83 PRO A C 1
ATOM 644 O O . PRO A 1 83 ? -44.107 -11.052 16.815 1.00 84.19 83 PRO A O 1
ATOM 647 N N . PRO A 1 84 ? -42.976 -12.017 15.115 1.00 83.38 84 PRO A N 1
ATOM 648 C CA . PRO A 1 84 ? -42.480 -10.761 14.567 1.00 83.38 84 PRO A CA 1
ATOM 649 C C . PRO A 1 84 ? -43.627 -9.882 14.034 1.00 83.38 84 PRO A C 1
ATOM 651 O O . PRO A 1 84 ? -44.622 -10.412 13.527 1.00 83.38 84 PRO A O 1
ATOM 654 N N . PRO A 1 85 ? -43.496 -8.543 14.117 1.00 81.50 85 PRO A N 1
ATOM 655 C CA . PRO A 1 85 ? -44.459 -7.625 13.521 1.00 81.50 85 PRO A CA 1
ATOM 656 C C . PRO A 1 85 ? -44.440 -7.721 11.982 1.00 81.50 85 PRO A C 1
ATOM 658 O O . PRO A 1 85 ? -43.404 -8.058 11.399 1.00 81.50 85 PRO A O 1
ATOM 661 N N . PRO A 1 86 ? -45.566 -7.421 11.305 1.00 81.69 86 PRO A N 1
ATOM 662 C CA . PRO A 1 86 ? -45.608 -7.376 9.847 1.00 81.69 86 PRO A CA 1
ATOM 663 C C . PRO A 1 86 ? -44.700 -6.257 9.301 1.00 81.69 86 PRO A C 1
ATOM 665 O O . PRO A 1 86 ? -44.510 -5.242 9.976 1.00 81.69 86 PRO A O 1
ATOM 668 N N . PRO A 1 87 ? -44.148 -6.408 8.082 1.00 78.94 87 PRO A N 1
ATOM 669 C CA . PRO A 1 87 ? -43.309 -5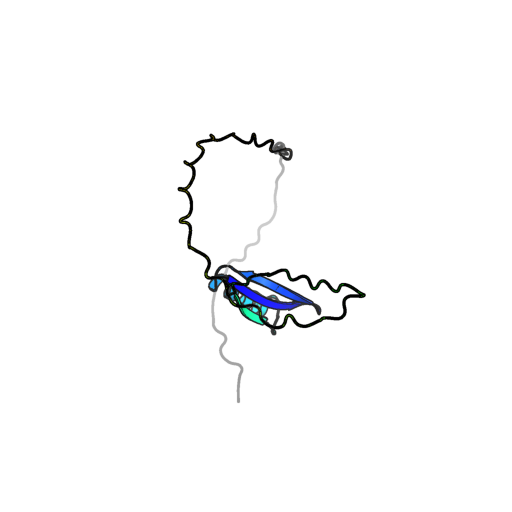.382 7.473 1.00 78.94 87 PRO A CA 1
ATOM 670 C C . PRO A 1 87 ? -44.123 -4.117 7.161 1.00 78.94 87 PRO A C 1
ATOM 672 O O . PRO A 1 87 ? -45.136 -4.175 6.460 1.00 78.94 87 PRO A O 1
ATOM 675 N N . SER A 1 88 ? -43.655 -2.967 7.654 1.00 73.88 88 SER A N 1
ATOM 676 C CA . SER A 1 88 ? -44.189 -1.653 7.287 1.00 73.88 88 SER A CA 1
ATOM 677 C C . SER A 1 88 ? -43.924 -1.377 5.810 1.00 73.88 88 SER A C 1
ATOM 679 O O . SER A 1 88 ? -42.779 -1.361 5.362 1.00 73.88 88 SER A O 1
ATOM 681 N N . SER A 1 89 ? -44.997 -1.160 5.054 1.00 68.75 89 SER A N 1
ATOM 682 C CA . SER A 1 89 ? -44.941 -0.693 3.670 1.00 68.75 89 SER A CA 1
ATOM 683 C C . SER A 1 89 ? -45.016 0.834 3.644 1.00 68.75 89 SER A C 1
ATOM 685 O O . SER A 1 89 ? -46.058 1.393 3.322 1.00 68.75 89 SER A O 1
ATOM 687 N N . ASP A 1 90 ? -43.912 1.497 3.987 1.00 64.38 90 ASP A N 1
ATOM 688 C CA . ASP A 1 90 ? -43.693 2.919 3.694 1.00 64.38 90 ASP A CA 1
ATOM 689 C C . ASP A 1 90 ? -42.653 2.981 2.567 1.00 64.38 90 ASP A C 1
ATOM 691 O O . ASP A 1 90 ? -41.460 2.774 2.766 1.00 64.38 90 ASP A O 1
ATOM 695 N N . LEU A 1 91 ? -43.104 2.893 1.317 1.00 60.41 91 LEU A N 1
ATOM 696 C CA . LEU A 1 91 ? -43.394 4.059 0.479 1.00 60.41 91 LEU A CA 1
ATOM 697 C C . LEU A 1 91 ? -42.176 4.981 0.347 1.00 60.41 91 LEU A C 1
ATOM 699 O O . LEU A 1 91 ? -41.963 5.911 1.115 1.00 60.41 91 LEU A O 1
ATOM 703 N N . PHE A 1 92 ? -41.408 4.679 -0.702 1.00 59.66 92 PHE A N 1
ATOM 704 C CA . PHE A 1 92 ? -40.616 5.602 -1.512 1.00 59.66 92 PHE A CA 1
ATOM 705 C C . PHE A 1 92 ? -41.014 7.077 -1.317 1.00 59.66 92 PHE A C 1
ATOM 707 O O . PHE A 1 92 ? -41.977 7.557 -1.916 1.00 59.66 92 PHE A O 1
ATOM 714 N N . ALA A 1 93 ? -40.223 7.813 -0.541 1.00 61.00 93 ALA A N 1
ATOM 715 C CA . ALA A 1 93 ? -40.137 9.258 -0.674 1.00 61.00 93 ALA A CA 1
ATOM 716 C C . ALA A 1 93 ? -39.019 9.558 -1.689 1.00 61.00 93 ALA A C 1
ATOM 718 O O . ALA A 1 93 ? -37.872 9.173 -1.442 1.00 61.00 93 ALA A O 1
ATOM 719 N N . PRO A 1 94 ? -39.297 10.198 -2.839 1.00 64.62 94 PRO A N 1
ATOM 720 C CA . PRO A 1 94 ? -38.230 10.673 -3.705 1.00 64.62 94 PRO A CA 1
ATOM 721 C C . PRO A 1 94 ? -37.482 11.805 -2.990 1.00 64.62 94 PRO A C 1
ATOM 723 O O . PRO A 1 94 ? -38.057 12.853 -2.696 1.00 64.62 94 PRO A O 1
ATOM 726 N N . VAL A 1 95 ? -36.194 11.598 -2.711 1.00 63.94 95 VAL A N 1
ATOM 727 C CA . VAL A 1 95 ? -35.282 12.692 -2.365 1.00 63.94 95 VAL A CA 1
ATOM 728 C C . VAL A 1 95 ? -35.099 13.515 -3.634 1.00 63.94 95 VAL A C 1
ATOM 730 O O . VAL A 1 95 ? -34.542 13.040 -4.622 1.00 63.94 95 VAL A O 1
ATOM 733 N N . THR A 1 96 ? -35.628 14.734 -3.628 1.00 51.78 96 THR A N 1
ATOM 734 C CA . THR A 1 96 ? -35.323 15.744 -4.637 1.00 51.78 96 THR A CA 1
ATOM 735 C C . THR A 1 96 ? -33.853 16.116 -4.508 1.00 51.78 96 THR A C 1
ATOM 737 O O . THR A 1 96 ? -33.451 16.811 -3.576 1.00 51.78 96 THR A O 1
ATOM 740 N N . ASP A 1 97 ? -33.074 15.597 -5.443 1.00 51.94 97 ASP A N 1
ATOM 741 C CA . ASP A 1 97 ? -31.667 15.877 -5.678 1.00 51.94 97 ASP A CA 1
ATOM 742 C C . ASP A 1 97 ? -31.535 17.325 -6.185 1.00 51.94 97 ASP A C 1
ATOM 744 O O . ASP A 1 97 ? -31.736 17.624 -7.362 1.00 51.94 97 ASP A O 1
ATOM 748 N N . ALA A 1 98 ? -31.289 18.267 -5.272 1.00 55.22 98 ALA A N 1
ATOM 749 C CA . ALA A 1 98 ? -30.883 19.622 -5.624 1.00 55.22 98 ALA A CA 1
ATOM 750 C C . ALA A 1 98 ? -29.376 19.604 -5.910 1.00 55.22 98 ALA A C 1
ATOM 752 O O . ALA A 1 98 ? -28.557 19.960 -5.064 1.00 55.22 98 ALA A O 1
ATOM 753 N N . VAL A 1 99 ? -29.017 19.135 -7.106 1.00 58.50 99 VAL A N 1
ATOM 754 C CA . VAL A 1 99 ? -27.664 19.268 -7.651 1.00 58.50 99 VAL A CA 1
ATOM 755 C C . VAL A 1 99 ? -27.483 20.719 -8.066 1.00 58.50 99 VAL A C 1
ATOM 757 O O . VAL A 1 99 ? -28.005 21.168 -9.086 1.00 58.50 99 VAL A O 1
ATOM 760 N N . GLU A 1 100 ? -26.737 21.459 -7.254 1.00 56.62 100 GLU A N 1
ATOM 761 C CA . GLU A 1 100 ? -26.116 22.707 -7.674 1.00 56.62 100 GLU A CA 1
ATOM 762 C C . GLU A 1 100 ? -25.086 22.373 -8.762 1.00 56.62 100 GLU A C 1
ATOM 764 O O . GLU A 1 100 ? -24.034 21.783 -8.511 1.00 56.62 100 GLU A O 1
ATOM 769 N N . ALA A 1 101 ? -25.449 22.671 -10.008 1.00 60.12 101 ALA A N 1
ATOM 770 C CA . ALA A 1 101 ? -24.600 22.474 -11.170 1.00 60.12 101 ALA A CA 1
ATOM 771 C C . ALA A 1 101 ? -23.470 23.525 -11.193 1.00 60.12 101 ALA A C 1
ATOM 773 O O . ALA A 1 101 ? -23.755 24.717 -11.048 1.00 60.12 101 ALA A O 1
ATOM 774 N N . PRO A 1 102 ? -22.205 23.144 -11.447 1.00 65.44 102 PRO A N 1
ATOM 775 C CA . PRO A 1 102 ? -21.178 24.119 -11.795 1.00 65.44 102 PRO A CA 1
ATOM 776 C C . PRO A 1 102 ? -21.518 24.762 -13.154 1.00 65.44 102 PRO A C 1
ATOM 778 O O . PRO A 1 102 ? -22.001 24.066 -14.054 1.00 65.44 102 PRO A O 1
ATOM 781 N N . PRO A 1 103 ? -21.282 26.073 -13.352 1.00 63.12 103 PRO A N 1
ATOM 782 C CA . PRO A 1 103 ? -21.597 26.719 -14.615 1.00 63.12 103 PRO A CA 1
ATOM 783 C C . PRO A 1 103 ? -20.731 26.157 -15.748 1.00 63.12 103 PRO A C 1
ATOM 785 O O . PRO A 1 103 ? -19.501 26.218 -15.726 1.00 63.12 103 PRO A O 1
ATOM 788 N N . LEU A 1 104 ? -21.422 25.641 -16.764 1.00 52.91 104 LEU A N 1
ATOM 789 C CA . LEU A 1 104 ? -20.915 25.396 -18.107 1.00 52.91 104 LEU A CA 1
ATOM 790 C C . LEU A 1 104 ? -20.390 26.714 -18.692 1.00 52.91 104 LEU A C 1
ATOM 792 O O . LEU A 1 104 ? -21.167 27.593 -19.063 1.00 52.91 104 LEU A O 1
ATOM 796 N N . VAL A 1 105 ? -19.072 26.844 -18.823 1.00 53.84 105 VAL A N 1
ATOM 797 C CA . VAL A 1 105 ? -18.476 27.784 -19.778 1.00 53.84 105 VAL A CA 1
ATOM 798 C C . VAL A 1 105 ? -18.614 27.173 -21.171 1.00 53.84 105 VAL A C 1
ATOM 800 O O . VAL A 1 105 ? -17.818 26.337 -21.594 1.00 53.84 105 VAL A O 1
ATOM 803 N N . SER A 1 106 ? -19.697 27.560 -21.847 1.00 57.47 106 SER A N 1
ATOM 804 C CA . SER A 1 106 ? -19.916 27.326 -23.273 1.00 57.47 106 SER A CA 1
ATOM 805 C C . SER A 1 106 ? -18.800 27.957 -24.096 1.00 57.47 106 SER A C 1
ATOM 807 O O . SER A 1 106 ? -18.381 29.085 -23.846 1.00 57.47 106 SER A O 1
ATOM 809 N N . GLY A 1 107 ? -18.349 27.211 -25.102 1.00 48.44 107 GLY A N 1
ATOM 810 C CA . GLY A 1 107 ? -17.345 27.660 -26.046 1.00 48.44 107 GLY A CA 1
ATOM 811 C C . GLY A 1 107 ? -17.808 28.853 -26.875 1.00 48.44 107 GLY A C 1
ATOM 812 O O . GLY A 1 107 ? -18.925 28.884 -27.388 1.00 48.44 107 GLY A O 1
ATOM 813 N N . GLU A 1 108 ? -16.886 29.786 -27.075 1.00 46.78 108 GLU A N 1
ATOM 814 C CA . GLU A 1 108 ? -16.958 30.768 -28.143 1.00 46.78 108 GLU A CA 1
ATOM 815 C C . GLU A 1 108 ? -15.931 30.372 -29.207 1.00 46.78 108 GLU A C 1
ATOM 817 O O . GLU A 1 108 ? -14.718 30.485 -29.030 1.00 46.78 108 GLU A O 1
ATOM 822 N N . ARG A 1 109 ? -16.436 29.823 -30.313 1.00 50.91 109 ARG A N 1
ATOM 823 C CA . ARG A 1 109 ? -15.695 29.657 -31.562 1.00 50.91 109 ARG A CA 1
ATOM 824 C C . ARG A 1 109 ? -16.161 30.761 -32.502 1.00 50.91 109 ARG A C 1
ATOM 826 O O . ARG A 1 109 ? -17.235 30.622 -33.074 1.00 50.91 109 ARG A O 1
ATOM 833 N N . ALA A 1 110 ? -15.348 31.794 -32.708 1.00 45.44 110 ALA A N 1
ATOM 834 C CA . ALA A 1 110 ? -15.364 32.616 -33.921 1.00 45.44 110 ALA A CA 1
ATOM 835 C C . ALA A 1 110 ? -14.155 33.563 -33.950 1.00 45.44 110 ALA A C 1
ATOM 837 O O . ALA A 1 110 ? -14.098 34.500 -33.166 1.00 45.44 110 ALA A O 1
ATOM 838 N N . ALA A 1 111 ? -13.213 33.316 -34.865 1.00 45.47 111 ALA A N 1
ATOM 839 C CA . ALA A 1 111 ? -12.680 34.314 -35.802 1.00 45.47 111 ALA A CA 1
ATOM 840 C C . ALA A 1 111 ? -11.444 33.742 -36.516 1.00 45.47 111 ALA A C 1
ATOM 842 O O . ALA A 1 111 ? -10.329 33.762 -36.000 1.00 45.47 111 ALA A O 1
ATOM 843 N N . GLU A 1 112 ? -11.652 33.251 -37.736 1.00 48.62 112 GLU A N 1
ATOM 844 C CA . GLU A 1 112 ? -10.618 33.348 -38.766 1.00 48.62 112 GLU A CA 1
ATOM 845 C C . GLU A 1 112 ? -10.316 34.832 -39.032 1.00 48.62 112 GLU A C 1
ATOM 847 O O . GLU A 1 112 ? -11.215 35.674 -38.940 1.00 48.62 112 GLU A O 1
ATOM 852 N N . PRO A 1 113 ? -9.089 35.156 -39.456 1.00 55.97 113 PRO A N 1
ATOM 853 C CA . PRO A 1 113 ? -9.003 35.982 -40.653 1.00 55.97 113 PRO A CA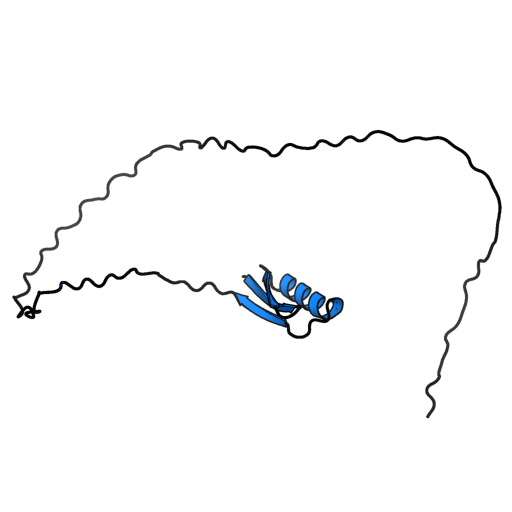 1
ATOM 854 C C . PRO A 1 113 ? -8.249 35.266 -41.774 1.00 55.97 113 PRO A C 1
ATOM 856 O O . PRO A 1 113 ? -7.054 34.987 -41.694 1.00 55.97 113 PRO A O 1
ATOM 859 N N . ALA A 1 114 ? -8.981 35.035 -42.862 1.00 47.31 114 ALA A N 1
ATOM 860 C CA . ALA A 1 114 ? -8.429 34.910 -44.197 1.00 47.31 114 ALA A CA 1
ATOM 861 C C . ALA A 1 114 ? -7.840 36.260 -44.641 1.00 47.31 114 ALA A C 1
ATOM 863 O O . ALA A 1 114 ? -8.463 37.302 -44.435 1.00 47.31 114 ALA A O 1
ATOM 864 N N . GLY A 1 115 ? -6.680 36.248 -45.305 1.00 36.97 115 GLY A N 1
ATOM 865 C CA . GLY A 1 115 ? -6.183 37.447 -45.984 1.00 36.97 115 GLY A CA 1
ATOM 866 C C . GLY A 1 115 ? -4.702 37.454 -46.351 1.00 36.97 115 GLY A C 1
ATOM 867 O O . GLY A 1 115 ? -3.953 38.220 -45.769 1.00 36.97 115 GLY A O 1
ATOM 868 N N . ALA A 1 116 ? -4.327 36.616 -47.323 1.00 45.97 116 ALA A N 1
ATOM 869 C CA . ALA A 1 116 ? -3.352 36.859 -48.401 1.00 45.97 116 ALA A CA 1
ATOM 870 C C . ALA A 1 116 ? -2.026 37.615 -48.119 1.00 45.97 116 ALA A C 1
ATOM 872 O O . ALA A 1 116 ? -2.031 38.804 -47.829 1.00 45.97 116 ALA A O 1
ATOM 873 N N . MET A 1 117 ? -0.880 36.987 -48.436 1.00 41.06 117 MET A N 1
ATOM 874 C CA . MET A 1 117 ? -0.153 37.219 -49.707 1.00 41.06 117 MET A CA 1
ATOM 875 C C . MET A 1 117 ? 1.153 36.388 -49.771 1.00 41.06 117 MET A C 1
ATOM 877 O O . MET A 1 117 ? 2.089 36.604 -49.010 1.00 41.06 117 MET A O 1
ATOM 881 N N . VAL A 1 118 ? 1.203 35.437 -50.708 1.00 50.25 118 VAL A N 1
ATOM 882 C CA . VAL A 1 118 ? 2.421 34.870 -51.343 1.00 50.25 118 VAL A CA 1
ATOM 883 C C . VAL A 1 118 ? 2.926 35.876 -52.399 1.00 50.25 118 VAL A C 1
ATOM 885 O O . VAL A 1 118 ? 2.058 36.574 -52.931 1.00 50.25 118 VAL A O 1
ATOM 888 N N . PRO A 1 119 ? 4.235 35.980 -52.767 1.00 49.22 119 PRO A N 1
ATOM 889 C CA . PRO A 1 119 ? 4.993 34.856 -53.358 1.00 49.22 119 PRO A CA 1
ATOM 890 C C . PRO A 1 119 ? 6.544 34.828 -53.219 1.00 49.22 119 PRO A C 1
ATOM 892 O O . PRO A 1 119 ? 7.207 35.855 -53.151 1.00 49.22 119 PRO A O 1
ATOM 895 N N . GLY A 1 120 ? 7.110 33.620 -53.381 1.00 38.66 120 GLY A N 1
ATOM 896 C CA . GLY A 1 120 ? 8.178 33.359 -54.368 1.00 38.66 120 GLY A CA 1
ATOM 897 C C . GLY A 1 120 ? 9.645 33.256 -53.911 1.00 38.66 120 GLY A C 1
ATOM 898 O O . GLY A 1 120 ? 10.119 34.124 -53.193 1.00 38.66 120 GLY A O 1
ATOM 899 N N . VAL A 1 121 ? 10.341 32.262 -54.507 1.00 42.38 121 VAL A N 1
ATOM 900 C CA . VAL A 1 121 ? 11.805 31.971 -54.580 1.00 42.38 121 VAL A CA 1
ATOM 901 C C . VAL A 1 121 ? 12.344 31.107 -53.419 1.00 42.38 121 VAL A C 1
ATOM 903 O O . VAL A 1 121 ? 12.095 31.425 -52.268 1.00 42.38 121 VAL A O 1
ATOM 906 N N . ASP A 1 122 ? 13.034 29.968 -53.565 1.00 44.22 122 ASP A N 1
ATOM 907 C CA . ASP A 1 122 ? 13.747 29.277 -54.658 1.00 44.22 122 ASP A CA 1
ATOM 908 C C . ASP A 1 122 ? 13.913 27.790 -54.227 1.00 44.22 122 ASP A C 1
ATOM 910 O O . ASP A 1 122 ? 14.193 27.518 -53.062 1.00 44.22 122 ASP A O 1
ATOM 914 N N . ALA A 1 123 ? 13.468 26.803 -55.008 1.00 44.97 123 ALA A N 1
ATOM 915 C CA . ALA A 1 123 ? 14.294 25.831 -55.747 1.00 44.97 123 ALA A CA 1
ATOM 916 C C . ALA A 1 123 ? 15.614 25.337 -55.089 1.00 44.97 123 ALA A C 1
ATOM 918 O O . ALA A 1 123 ? 16.520 26.102 -54.794 1.00 44.97 123 ALA A O 1
ATOM 919 N N . GLY A 1 124 ? 15.752 24.007 -54.977 1.00 38.75 124 GLY A N 1
ATOM 920 C CA . GLY A 1 124 ? 16.997 23.300 -54.628 1.00 38.75 124 GLY A CA 1
ATOM 921 C C . GLY A 1 124 ? 16.712 21.932 -53.990 1.00 38.75 124 GLY A C 1
ATOM 922 O O . GLY A 1 124 ? 16.769 21.794 -52.777 1.00 38.75 124 GLY A O 1
ATOM 923 N N . ALA A 1 125 ? 16.127 20.966 -54.703 1.00 43.72 125 ALA A N 1
ATOM 924 C CA . ALA A 1 125 ? 16.829 19.964 -55.521 1.00 43.72 125 ALA A CA 1
ATOM 925 C C . ALA A 1 125 ? 17.908 19.176 -54.746 1.00 43.72 125 ALA A C 1
ATOM 927 O O . ALA A 1 125 ? 18.965 19.709 -54.425 1.00 43.72 125 ALA A O 1
ATOM 928 N N . GLY A 1 126 ? 17.650 17.887 -54.500 1.00 42.41 126 GLY A N 1
ATOM 929 C CA . GLY A 1 126 ? 18.621 16.983 -53.879 1.00 42.41 126 GLY A CA 1
ATOM 930 C C . GLY A 1 126 ? 18.082 15.594 -53.546 1.00 42.41 126 GLY A C 1
ATOM 931 O O . GLY A 1 126 ? 18.226 15.126 -52.424 1.00 42.41 126 GLY A O 1
ATOM 932 N N . GLU A 1 127 ? 17.434 14.944 -54.507 1.00 42.12 127 GLU A N 1
ATOM 933 C CA . GLU A 1 127 ? 17.149 13.508 -54.490 1.00 42.12 127 GLU A CA 1
ATOM 934 C C . GLU A 1 127 ? 18.466 12.723 -54.649 1.00 42.12 127 GLU A C 1
ATOM 936 O O . GLU A 1 127 ? 19.242 13.052 -55.541 1.00 42.12 127 GLU A O 1
ATOM 941 N N . THR A 1 128 ? 18.737 11.704 -53.820 1.00 53.25 128 THR A N 1
ATOM 942 C CA . THR A 1 128 ? 19.287 10.396 -54.255 1.00 53.25 128 THR A CA 1
ATOM 943 C C . THR A 1 128 ? 19.190 9.360 -53.115 1.00 53.25 128 THR A C 1
ATOM 945 O O . THR A 1 128 ? 19.692 9.606 -52.016 1.00 53.25 128 THR A O 1
ATOM 948 N N . PRO A 1 129 ? 18.612 8.171 -53.368 1.00 53.09 129 PRO A N 1
ATOM 949 C CA . PRO A 1 129 ? 18.717 6.988 -52.519 1.00 53.09 129 PRO A CA 1
ATOM 950 C C . PRO A 1 129 ? 19.937 6.132 -52.910 1.00 53.09 129 PRO A C 1
ATOM 952 O O . PRO A 1 129 ? 20.226 5.970 -54.094 1.00 53.09 129 PRO A O 1
ATOM 955 N N . GLY A 1 130 ? 20.628 5.505 -51.949 1.00 40.28 130 GLY A N 1
ATOM 956 C CA . GLY A 1 130 ? 21.574 4.433 -52.290 1.00 40.28 130 GLY A CA 1
ATOM 957 C C . GLY A 1 130 ? 22.644 4.066 -51.256 1.00 40.28 130 GLY A C 1
ATOM 958 O O . GLY A 1 130 ? 23.571 4.827 -51.019 1.00 40.28 130 GLY A O 1
ATOM 959 N N . GLY A 1 131 ? 22.581 2.819 -50.773 1.00 37.53 131 GLY A N 1
ATOM 960 C CA . GLY A 1 131 ? 23.712 1.887 -50.898 1.00 37.53 131 GLY A CA 1
ATOM 961 C C . GLY A 1 131 ? 24.739 1.765 -49.760 1.00 37.53 131 GLY A C 1
ATOM 962 O O . GLY A 1 131 ? 25.727 2.488 -49.727 1.00 37.53 131 GLY A O 1
ATOM 963 N N . GLY A 1 132 ? 24.630 0.675 -48.983 1.00 46.41 132 GLY A N 1
ATOM 964 C CA . GLY A 1 132 ? 25.798 -0.165 -48.655 1.00 46.41 132 GLY A CA 1
ATOM 965 C C . GLY A 1 132 ? 26.140 -0.394 -47.166 1.00 46.41 132 GLY A C 1
ATOM 966 O O . GLY A 1 132 ? 26.173 0.560 -46.391 1.00 46.41 132 GLY A O 1
ATOM 967 N N . PRO A 1 133 ? 26.464 -1.643 -46.752 1.00 58.38 133 PRO A N 1
ATOM 968 C CA . PRO A 1 133 ? 26.763 -2.004 -45.364 1.00 58.38 133 PRO A CA 1
ATOM 969 C C . PRO A 1 133 ? 28.239 -1.756 -45.012 1.00 58.38 133 PRO A C 1
ATOM 971 O O . PRO A 1 133 ? 29.141 -2.139 -45.760 1.00 58.38 133 PRO A O 1
ATOM 974 N N . ARG A 1 134 ? 28.517 -1.176 -43.837 1.00 65.38 134 ARG A N 1
ATOM 975 C CA . ARG A 1 134 ? 29.889 -1.036 -43.320 1.00 65.38 134 ARG A CA 1
ATOM 976 C C . ARG A 1 134 ? 30.204 -2.128 -42.303 1.00 65.38 134 ARG A C 1
ATOM 978 O O . ARG A 1 134 ? 29.811 -2.099 -41.145 1.00 65.38 134 ARG A O 1
ATOM 985 N N . ARG A 1 135 ? 30.914 -3.113 -42.835 1.00 60.47 135 ARG A N 1
ATOM 986 C CA . ARG A 1 135 ? 31.528 -4.285 -42.221 1.00 60.47 135 ARG A CA 1
ATOM 987 C C . ARG A 1 135 ? 32.787 -3.874 -41.430 1.00 60.47 135 ARG A C 1
ATOM 989 O O . ARG A 1 135 ? 33.672 -3.267 -42.013 1.00 60.47 135 ARG A O 1
ATOM 996 N N . GLY A 1 136 ? 32.872 -4.285 -40.160 1.00 55.19 136 GLY A N 1
ATOM 997 C CA . GLY A 1 136 ? 34.111 -4.635 -39.437 1.00 55.19 136 GLY A CA 1
ATOM 998 C C . GLY A 1 136 ? 35.027 -3.515 -38.913 1.00 55.19 136 GLY A C 1
ATOM 999 O O . GLY A 1 136 ? 35.782 -2.929 -39.678 1.00 55.19 136 GLY A O 1
ATOM 1000 N N . LEU A 1 137 ? 35.077 -3.345 -37.582 1.00 70.50 137 LEU A N 1
ATOM 1001 C CA . LEU A 1 137 ? 36.223 -2.749 -36.872 1.00 70.50 137 LEU A CA 1
ATOM 1002 C C . LEU A 1 137 ? 36.363 -3.279 -35.426 1.00 70.50 137 LEU A C 1
ATOM 1004 O O . LEU A 1 137 ? 36.471 -2.512 -34.479 1.00 70.50 137 LEU A O 1
ATOM 1008 N N . PHE A 1 138 ? 36.365 -4.601 -35.248 1.00 62.78 138 PHE A N 1
ATOM 1009 C CA . PHE A 1 138 ? 36.926 -5.230 -34.045 1.00 62.78 138 PHE A CA 1
ATOM 1010 C C . PHE A 1 138 ? 37.893 -6.322 -34.503 1.00 62.78 138 PHE A C 1
ATOM 1012 O O . PHE A 1 138 ? 37.506 -7.452 -34.799 1.00 62.78 138 PHE A O 1
ATOM 1019 N N . GLY A 1 139 ? 39.146 -5.905 -34.686 1.00 66.12 139 GLY A N 1
ATOM 1020 C CA . GLY A 1 139 ? 40.298 -6.763 -34.907 1.00 66.12 139 GLY A CA 1
ATOM 1021 C C . GLY A 1 139 ? 40.963 -7.098 -33.574 1.00 66.12 139 GLY A C 1
ATOM 1022 O O . GLY A 1 139 ? 41.011 -6.257 -32.682 1.00 66.12 139 GLY A O 1
ATOM 1023 N N . ARG A 1 140 ? 41.388 -8.360 -33.511 1.00 55.69 140 ARG A N 1
ATOM 1024 C CA . ARG A 1 140 ? 42.297 -9.039 -32.577 1.00 55.69 140 ARG A CA 1
ATOM 1025 C C . ARG A 1 140 ? 43.330 -8.178 -31.859 1.00 55.69 140 ARG A C 1
ATOM 1027 O O . ARG A 1 140 ? 43.941 -7.322 -32.531 1.00 55.69 140 ARG A O 1
#

pLDDT: mean 73.97, std 20.3, range [36.97, 97.81]